Protein AF-A0A2M8IUB8-F1 (afdb_monomer_lite)

InterPro domains:
  IPR002060 Squalene/phytoene synthase [PF00494] (15-92)
  IPR008949 Isoprenoid synthase domain superfamily [G3DSA:1.10.600.10] (1-96)
  IPR008949 Isoprenoid synthase domain superfamily [SSF48576] (6-93)

Radius of gyration: 13.68 Å; chains: 1; bounding box: 33×20×40 Å

Organism: NCBI:txid2029104

Structure (mmCIF, N/CA/C/O backbone):
data_AF-A0A2M8IUB8-F1
#
_entry.id   AF-A0A2M8IUB8-F1
#
loop_
_atom_site.group_PDB
_atom_site.id
_atom_site.type_symbol
_atom_site.label_atom_id
_atom_site.label_alt_id
_atom_site.label_comp_id
_atom_site.label_asym_id
_atom_site.label_entity_id
_atom_site.label_seq_id
_atom_site.pdbx_PDB_ins_code
_atom_site.Cartn_x
_atom_site.Cartn_y
_atom_site.Cartn_z
_atom_site.occupancy
_atom_site.B_iso_or_equiv
_atom_site.auth_seq_id
_atom_site.auth_comp_id
_atom_site.auth_asym_id
_atom_site.auth_atom_id
_atom_site.pdbx_PDB_model_num
ATOM 1 N N . MET A 1 1 ? 8.700 0.889 -22.073 1.00 61.09 1 MET A N 1
ATOM 2 C CA . MET A 1 1 ? 7.651 0.649 -21.059 1.00 61.09 1 MET A CA 1
ATOM 3 C C . MET A 1 1 ? 7.460 1.961 -20.319 1.00 61.09 1 MET A C 1
ATOM 5 O O . MET A 1 1 ? 8.441 2.451 -19.778 1.00 61.09 1 MET A O 1
ATOM 9 N N . THR A 1 2 ? 6.281 2.578 -20.385 1.00 75.81 2 THR A N 1
ATOM 10 C CA . THR A 1 2 ? 6.037 3.898 -19.775 1.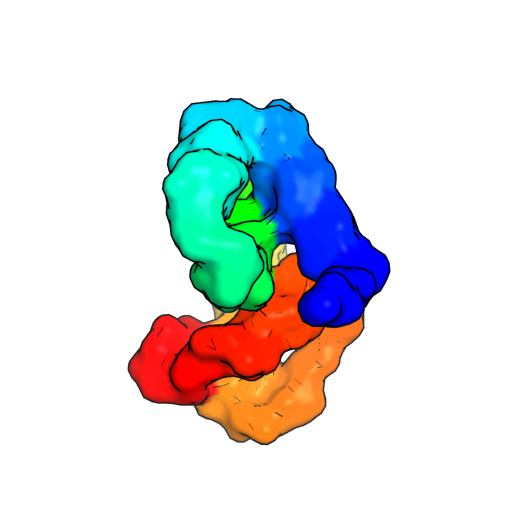00 75.81 2 THR A CA 1
ATOM 11 C C . THR A 1 2 ? 5.323 3.698 -18.445 1.00 75.81 2 THR A C 1
ATOM 13 O O . THR A 1 2 ? 4.297 3.021 -18.403 1.00 75.81 2 THR A O 1
ATOM 16 N N . PHE A 1 3 ? 5.877 4.240 -17.362 1.00 82.81 3 PHE A N 1
ATOM 17 C CA . PHE A 1 3 ? 5.260 4.198 -16.035 1.00 82.81 3 PHE A CA 1
ATOM 18 C C . PHE A 1 3 ? 4.443 5.470 -15.801 1.00 82.81 3 PHE A C 1
ATOM 20 O O . PHE A 1 3 ? 4.868 6.556 -16.195 1.00 82.81 3 PHE A O 1
ATOM 27 N N . SER A 1 4 ? 3.266 5.338 -15.183 1.00 90.88 4 SER A N 1
ATOM 28 C CA . SER A 1 4 ? 2.434 6.490 -14.833 1.00 90.88 4 SER A CA 1
ATOM 29 C C . SER A 1 4 ? 3.005 7.234 -13.614 1.00 90.88 4 SER A C 1
ATOM 31 O O . SER A 1 4 ? 3.713 6.624 -12.805 1.00 90.88 4 SER A O 1
ATOM 33 N N . PRO A 1 5 ? 2.665 8.525 -13.432 1.00 93.38 5 PRO A N 1
ATOM 34 C CA . PRO A 1 5 ? 3.005 9.262 -12.214 1.00 93.38 5 PRO A CA 1
ATOM 35 C C . PRO A 1 5 ? 2.518 8.560 -10.937 1.00 93.38 5 PRO A C 1
ATOM 37 O O . PRO A 1 5 ? 3.251 8.493 -9.958 1.00 93.38 5 PRO A O 1
ATOM 40 N N . ASP A 1 6 ? 1.330 7.952 -10.977 1.00 95.06 6 ASP A N 1
ATOM 41 C CA . ASP A 1 6 ? 0.760 7.209 -9.842 1.00 95.06 6 ASP A CA 1
ATOM 42 C C . ASP A 1 6 ? 1.560 5.957 -9.491 1.00 95.06 6 ASP A C 1
ATOM 44 O O . ASP A 1 6 ? 1.747 5.628 -8.322 1.00 95.06 6 ASP A O 1
ATOM 48 N N . LEU A 1 7 ? 2.081 5.255 -10.500 1.00 95.81 7 LEU A N 1
ATOM 49 C CA . LEU A 1 7 ? 2.925 4.094 -10.254 1.00 95.81 7 LEU A CA 1
ATOM 50 C C . LEU A 1 7 ? 4.271 4.507 -9.645 1.00 95.81 7 LEU A C 1
ATOM 52 O O . LEU A 1 7 ? 4.784 3.814 -8.767 1.00 95.81 7 LEU A O 1
ATOM 56 N N . ALA A 1 8 ? 4.831 5.638 -10.083 1.00 96.19 8 ALA A N 1
ATOM 57 C CA . ALA A 1 8 ? 6.023 6.212 -9.466 1.00 96.19 8 ALA A CA 1
ATOM 58 C C . ALA A 1 8 ? 5.755 6.641 -8.012 1.00 96.19 8 ALA A C 1
ATOM 60 O O . ALA A 1 8 ? 6.597 6.401 -7.148 1.00 96.19 8 ALA A O 1
ATOM 61 N N . ALA A 1 9 ? 4.572 7.192 -7.724 1.00 97.19 9 ALA A N 1
ATOM 62 C CA . ALA A 1 9 ? 4.144 7.522 -6.367 1.00 97.19 9 ALA A CA 1
ATOM 63 C C . ALA A 1 9 ? 4.010 6.269 -5.485 1.00 97.19 9 ALA A C 1
ATOM 65 O O . ALA A 1 9 ? 4.565 6.235 -4.386 1.00 97.19 9 ALA A O 1
ATOM 66 N N . CYS A 1 10 ? 3.397 5.194 -5.999 1.00 97.94 10 CYS A N 1
ATOM 67 C CA . CYS A 1 10 ? 3.351 3.896 -5.318 1.00 97.94 10 CYS A CA 1
ATOM 68 C C . CYS A 1 10 ? 4.762 3.380 -5.005 1.00 97.94 10 CYS A C 1
ATOM 70 O O . CYS A 1 10 ? 5.042 2.971 -3.880 1.00 97.94 10 CYS A O 1
ATOM 72 N N . ALA A 1 11 ? 5.678 3.438 -5.975 1.00 97.88 11 ALA A N 1
ATOM 73 C CA . ALA A 1 11 ? 7.058 3.010 -5.778 1.00 97.88 11 ALA A CA 1
ATOM 74 C C . ALA A 1 11 ? 7.780 3.851 -4.711 1.00 97.88 11 ALA A C 1
ATOM 76 O O . ALA A 1 11 ? 8.440 3.288 -3.841 1.00 97.88 11 ALA A O 1
ATOM 77 N N . ALA A 1 12 ? 7.614 5.177 -4.727 1.00 98.12 12 ALA A N 1
ATOM 78 C CA . ALA A 1 12 ? 8.199 6.083 -3.738 1.00 98.12 12 ALA A CA 1
ATOM 79 C C . ALA A 1 12 ? 7.608 5.892 -2.329 1.00 98.12 12 ALA A C 1
ATOM 81 O O . ALA A 1 12 ? 8.313 6.053 -1.328 1.00 98.12 12 ALA A O 1
ATOM 82 N N . LEU A 1 13 ? 6.321 5.545 -2.227 1.00 98.06 13 LEU A N 1
ATOM 83 C CA . LEU A 1 13 ? 5.689 5.170 -0.964 1.00 98.06 13 LEU A CA 1
ATOM 84 C C . LEU A 1 13 ? 6.305 3.884 -0.410 1.00 98.06 13 LEU A C 1
ATOM 86 O O . LEU A 1 13 ? 6.768 3.882 0.730 1.00 98.06 13 LEU A O 1
ATOM 90 N N . VAL A 1 14 ? 6.366 2.825 -1.222 1.00 98.38 14 VAL A N 1
ATOM 91 C CA . VAL A 1 14 ? 6.934 1.533 -0.810 1.00 98.38 14 VAL A CA 1
ATOM 92 C C . VAL A 1 14 ? 8.412 1.690 -0.456 1.00 98.38 14 VAL A C 1
ATOM 94 O O . VAL A 1 14 ? 8.823 1.230 0.597 1.00 98.38 14 VAL A O 1
ATOM 97 N N . GLN A 1 15 ? 9.199 2.437 -1.235 1.00 98.44 15 GLN A N 1
ATOM 98 C CA . GLN A 1 15 ? 10.613 2.691 -0.932 1.00 98.44 15 GLN A CA 1
ATOM 99 C C . GLN A 1 15 ? 10.830 3.296 0.460 1.00 98.44 15 GLN A C 1
ATOM 101 O O . GLN A 1 15 ? 11.794 2.958 1.141 1.00 98.44 15 GLN A O 1
ATOM 106 N N . ARG A 1 16 ? 9.946 4.208 0.875 1.00 97.94 16 ARG A N 1
ATOM 107 C CA . ARG A 1 16 ? 10.042 4.900 2.164 1.00 97.94 16 ARG A CA 1
ATOM 108 C C . ARG A 1 16 ? 9.520 4.075 3.333 1.00 97.94 16 ARG A C 1
ATOM 110 O O . ARG A 1 16 ? 10.037 4.217 4.435 1.00 97.94 16 ARG A O 1
ATOM 117 N N . ALA A 1 17 ? 8.452 3.310 3.125 1.00 97.38 17 ALA A N 1
ATOM 118 C CA . ALA A 1 17 ? 7.735 2.634 4.206 1.00 97.38 17 ALA A CA 1
ATOM 119 C C . ALA A 1 17 ? 8.053 1.137 4.329 1.00 97.38 17 ALA A C 1
ATOM 121 O O . ALA A 1 17 ? 7.855 0.580 5.403 1.00 97.38 17 ALA A O 1
ATOM 122 N N . ASP A 1 18 ? 8.529 0.505 3.258 1.00 97.69 18 ASP A N 1
ATOM 123 C CA . ASP A 1 18 ? 8.877 -0.915 3.188 1.00 97.69 18 ASP A CA 1
ATOM 124 C C . ASP A 1 18 ? 10.046 -1.137 2.196 1.00 97.69 18 ASP A C 1
ATOM 126 O O . ASP A 1 18 ? 9.846 -1.567 1.049 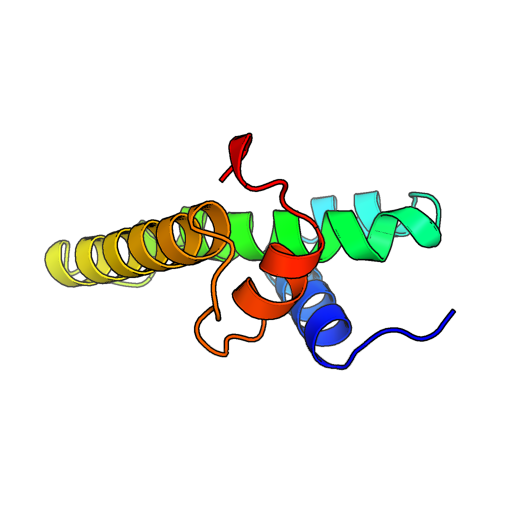1.00 97.69 18 ASP A O 1
ATOM 130 N N . PRO A 1 19 ? 11.287 -0.791 2.601 1.00 97.94 19 PRO A N 1
ATOM 131 C CA . PRO A 1 19 ? 12.463 -0.890 1.735 1.00 97.94 19 PRO A CA 1
ATOM 132 C C . PRO A 1 19 ? 12.732 -2.313 1.233 1.00 97.94 19 PRO A C 1
ATOM 134 O O . PRO A 1 19 ? 13.187 -2.487 0.101 1.00 97.94 19 PRO A O 1
ATOM 137 N N . ASP A 1 20 ? 12.412 -3.328 2.036 1.00 98.19 20 ASP A N 1
ATOM 138 C CA . ASP A 1 20 ? 12.629 -4.731 1.683 1.00 98.19 20 ASP A CA 1
ATOM 139 C C . ASP A 1 20 ? 11.714 -5.146 0.530 1.00 98.19 20 ASP A C 1
ATOM 141 O O . ASP A 1 20 ? 12.182 -5.695 -0.474 1.00 98.19 20 ASP A O 1
ATOM 145 N N . ARG A 1 21 ? 10.416 -4.817 0.604 1.00 97.75 21 ARG A N 1
ATOM 146 C CA . ARG A 1 21 ? 9.504 -5.067 -0.520 1.00 97.75 21 ARG A CA 1
ATOM 147 C C . ARG A 1 21 ? 9.836 -4.210 -1.729 1.00 97.75 21 ARG A C 1
ATOM 149 O O . ARG A 1 21 ? 9.701 -4.694 -2.852 1.00 97.75 21 ARG A O 1
ATOM 156 N N . PHE A 1 22 ? 10.316 -2.982 -1.543 1.00 98.44 22 PHE A N 1
ATOM 157 C CA . PHE A 1 22 ? 10.808 -2.181 -2.663 1.00 98.44 22 PHE A CA 1
ATOM 158 C C . PHE A 1 22 ? 11.940 -2.905 -3.405 1.00 98.44 22 PHE A C 1
ATOM 160 O O . PHE A 1 22 ? 11.863 -3.084 -4.621 1.00 98.44 22 PHE A O 1
ATOM 167 N N . LEU A 1 23 ? 12.962 -3.375 -2.683 1.00 98.31 23 LEU A N 1
ATOM 168 C CA . LEU A 1 23 ? 14.085 -4.112 -3.265 1.00 98.31 23 LEU A CA 1
ATOM 169 C C . LEU A 1 23 ? 13.630 -5.414 -3.935 1.00 98.31 23 LEU A C 1
ATOM 171 O O . LEU A 1 23 ? 14.067 -5.705 -5.050 1.00 98.31 23 LEU A O 1
ATOM 175 N N . ALA A 1 24 ? 12.698 -6.146 -3.320 1.00 98.25 24 ALA A N 1
ATOM 176 C CA . ALA A 1 24 ? 12.110 -7.345 -3.913 1.00 98.25 24 ALA A CA 1
ATOM 177 C C . ALA A 1 24 ? 11.421 -7.052 -5.260 1.00 98.25 24 ALA A C 1
ATOM 179 O O . ALA A 1 24 ? 11.642 -7.765 -6.239 1.00 98.25 24 ALA A O 1
ATOM 180 N N . VAL A 1 25 ? 10.644 -5.966 -5.358 1.00 97.88 25 VAL A N 1
ATOM 181 C CA . VAL A 1 25 ? 10.021 -5.543 -6.627 1.00 97.88 25 VAL A CA 1
ATOM 182 C C . VAL A 1 25 ? 11.063 -5.108 -7.654 1.00 97.88 25 VAL A C 1
ATOM 184 O O . VAL A 1 25 ? 10.909 -5.366 -8.851 1.00 97.88 25 VAL A O 1
ATOM 187 N N . MET A 1 26 ? 12.138 -4.457 -7.214 1.00 97.56 26 MET A N 1
ATOM 188 C CA . MET A 1 26 ? 13.217 -4.031 -8.104 1.00 97.56 26 MET A CA 1
ATOM 189 C C . MET A 1 26 ? 14.006 -5.213 -8.678 1.00 97.56 26 MET A C 1
ATOM 191 O O . MET A 1 26 ? 14.435 -5.121 -9.831 1.00 97.56 26 MET A O 1
ATOM 195 N N . ALA A 1 27 ? 14.125 -6.310 -7.925 1.00 97.81 27 ALA A N 1
ATOM 196 C CA . ALA A 1 27 ? 14.721 -7.573 -8.360 1.00 97.81 27 ALA A CA 1
ATOM 197 C C . ALA A 1 27 ? 13.797 -8.420 -9.261 1.00 97.81 27 ALA A C 1
ATOM 199 O O . ALA A 1 27 ? 14.269 -9.307 -9.971 1.00 97.81 27 ALA A O 1
ATOM 200 N N . ALA A 1 28 ? 12.489 -8.150 -9.261 1.00 96.50 28 ALA A N 1
ATOM 201 C CA . ALA A 1 28 ? 11.522 -8.825 -10.121 1.00 96.50 28 ALA A CA 1
ATOM 202 C C . ALA A 1 28 ? 11.580 -8.314 -11.582 1.00 96.50 28 ALA A C 1
ATOM 204 O O . ALA A 1 28 ? 12.076 -7.210 -11.845 1.00 96.50 28 ALA A O 1
ATOM 205 N N . PRO A 1 29 ? 11.021 -9.065 -12.559 1.00 97.50 29 PRO A N 1
ATOM 206 C CA . PRO A 1 29 ? 10.897 -8.594 -13.935 1.00 97.50 29 PRO A CA 1
ATOM 207 C C . PRO A 1 29 ? 10.229 -7.219 -14.010 1.00 97.50 29 PRO A C 1
ATOM 209 O O . PRO A 1 29 ? 9.221 -6.967 -13.350 1.00 97.50 29 PRO A O 1
ATOM 212 N N . VAL A 1 30 ? 10.737 -6.338 -14.877 1.00 95.50 30 VAL A N 1
ATOM 213 C CA . VAL A 1 30 ? 10.246 -4.950 -15.012 1.00 95.50 30 VAL A CA 1
ATOM 214 C C . VAL A 1 30 ? 8.732 -4.896 -15.247 1.00 95.50 30 VAL A C 1
ATOM 216 O O . VAL A 1 30 ? 8.052 -4.014 -14.724 1.00 95.50 30 VAL A O 1
ATOM 219 N N . ALA A 1 31 ? 8.186 -5.876 -15.970 1.00 93.88 31 ALA A N 1
ATOM 220 C CA . ALA A 1 31 ? 6.758 -5.970 -16.237 1.00 93.88 31 ALA A CA 1
ATOM 221 C C . ALA A 1 31 ? 5.896 -6.241 -14.993 1.00 93.88 31 ALA A C 1
ATOM 223 O O . ALA A 1 31 ? 4.747 -5.805 -14.957 1.00 93.88 31 ALA A O 1
ATOM 224 N N . ALA A 1 32 ? 6.438 -6.900 -13.966 1.00 95.69 32 ALA A N 1
ATOM 225 C CA . ALA A 1 32 ? 5.722 -7.186 -12.724 1.00 95.69 32 ALA A CA 1
ATOM 226 C C . ALA A 1 32 ? 5.527 -5.929 -11.862 1.00 95.69 32 ALA A C 1
ATOM 228 O O . ALA A 1 32 ? 4.571 -5.843 -11.094 1.00 95.69 32 ALA A O 1
ATOM 229 N N . ARG A 1 33 ? 6.385 -4.913 -12.025 1.00 96.06 33 ARG A N 1
ATOM 230 C CA . ARG A 1 33 ? 6.366 -3.679 -11.221 1.00 96.06 33 ARG A CA 1
ATOM 231 C C . ARG A 1 33 ? 5.026 -2.947 -11.281 1.00 96.06 33 ARG A C 1
ATOM 233 O O . ARG A 1 33 ? 4.594 -2.403 -10.271 1.00 96.06 33 ARG A O 1
ATOM 240 N N . ARG A 1 34 ? 4.344 -2.990 -12.435 1.00 95.00 34 ARG A N 1
ATOM 241 C CA . ARG A 1 34 ? 3.017 -2.373 -12.620 1.00 95.00 34 ARG A CA 1
ATOM 242 C C . ARG A 1 34 ? 1.937 -2.979 -11.716 1.00 95.00 34 ARG A C 1
ATOM 244 O O . ARG A 1 34 ? 0.961 -2.305 -11.440 1.00 95.00 34 ARG A O 1
ATOM 251 N N . VAL A 1 35 ? 2.119 -4.231 -11.288 1.00 95.50 35 VAL A N 1
ATOM 252 C CA . VAL A 1 35 ? 1.194 -4.970 -10.416 1.00 95.50 35 VAL A CA 1
ATOM 253 C C . VAL A 1 35 ? 1.666 -4.917 -8.966 1.00 95.50 35 VAL A C 1
ATOM 255 O O . VAL A 1 35 ? 0.881 -4.635 -8.067 1.00 95.50 35 VAL A O 1
ATOM 258 N N . LEU A 1 36 ? 2.959 -5.149 -8.732 1.00 97.06 36 LEU A N 1
ATOM 259 C CA . LEU A 1 36 ? 3.489 -5.283 -7.378 1.00 97.06 36 LEU A CA 1
ATOM 260 C C . LEU A 1 36 ? 3.528 -3.954 -6.612 1.00 97.06 36 LEU A C 1
ATOM 262 O O . LEU A 1 36 ? 3.225 -3.943 -5.422 1.00 97.06 36 LEU A O 1
ATOM 266 N N . PHE A 1 37 ? 3.863 -2.831 -7.261 1.00 97.81 37 PHE A N 1
ATOM 267 C CA . PHE A 1 37 ? 3.930 -1.549 -6.549 1.00 97.81 37 PHE A CA 1
ATOM 268 C C . PHE A 1 37 ? 2.570 -1.078 -6.016 1.00 97.81 37 PHE A C 1
ATOM 270 O O . PHE A 1 37 ? 2.529 -0.725 -4.841 1.00 97.81 37 PHE A O 1
ATOM 277 N N . PRO A 1 38 ? 1.462 -1.097 -6.785 1.00 97.06 38 PRO A N 1
ATOM 278 C CA . PRO A 1 38 ? 0.151 -0.723 -6.249 1.00 97.06 38 PRO A CA 1
ATOM 279 C C . PRO A 1 38 ? -0.314 -1.642 -5.114 1.00 97.06 38 PRO A C 1
ATOM 281 O O . PRO A 1 38 ? -0.831 -1.158 -4.109 1.00 97.06 38 PRO A O 1
ATOM 284 N N . LEU A 1 39 ? -0.069 -2.955 -5.229 1.00 96.50 39 LEU A N 1
ATOM 285 C CA . LEU A 1 39 ? -0.410 -3.928 -4.186 1.00 96.50 39 LEU A CA 1
ATOM 286 C C . LEU A 1 39 ? 0.334 -3.652 -2.874 1.00 96.50 39 LEU A C 1
ATOM 288 O O . LEU A 1 39 ? -0.278 -3.603 -1.806 1.00 96.50 39 LEU A O 1
ATOM 292 N N . TYR A 1 40 ? 1.650 -3.445 -2.935 1.00 97.94 40 TYR A N 1
ATOM 293 C CA . TYR A 1 40 ? 2.434 -3.167 -1.732 1.00 97.94 40 TYR A CA 1
ATOM 294 C C . TYR A 1 40 ? 2.205 -1.757 -1.186 1.00 97.94 40 TYR A C 1
ATOM 296 O O . TYR A 1 40 ? 2.203 -1.582 0.029 1.00 97.94 40 TYR A O 1
ATOM 304 N N . ALA A 1 41 ? 1.939 -0.770 -2.043 1.00 98.00 41 ALA A N 1
ATOM 305 C CA . ALA A 1 41 ? 1.534 0.565 -1.615 1.00 98.00 41 ALA A CA 1
ATOM 306 C C . ALA A 1 41 ? 0.217 0.523 -0.822 1.00 98.00 41 ALA A C 1
ATOM 308 O O . ALA A 1 41 ? 0.139 1.102 0.260 1.00 98.00 41 ALA A O 1
ATOM 309 N N . MET A 1 42 ? -0.780 -0.236 -1.292 1.00 97.00 42 MET A N 1
ATOM 310 C CA . MET A 1 42 ? -2.020 -0.460 -0.542 1.00 97.00 42 MET A CA 1
ATOM 311 C C . MET A 1 42 ? -1.743 -1.143 0.800 1.00 97.00 42 MET A C 1
ATOM 313 O O . MET A 1 42 ? -2.222 -0.679 1.833 1.00 97.00 42 MET A O 1
ATOM 317 N N . ASN A 1 43 ? -0.911 -2.192 0.814 1.00 97.12 43 ASN A N 1
ATOM 318 C CA . ASN A 1 43 ? -0.556 -2.873 2.058 1.00 97.12 43 ASN A CA 1
ATOM 319 C C . ASN A 1 43 ? 0.087 -1.920 3.075 1.00 97.12 43 ASN A C 1
ATOM 321 O O . ASN A 1 43 ? -0.251 -1.977 4.257 1.00 97.12 43 ASN A O 1
ATOM 325 N N . VAL A 1 44 ? 0.973 -1.028 2.627 1.00 97.62 44 VAL A N 1
ATOM 326 C CA . VAL A 1 44 ? 1.585 0.003 3.472 1.00 97.62 44 VAL A CA 1
ATOM 327 C C . VAL A 1 44 ? 0.524 0.914 4.088 1.00 97.62 44 VAL A C 1
ATOM 329 O O . VAL A 1 44 ? 0.561 1.150 5.292 1.00 97.62 44 VAL A O 1
ATOM 332 N N . GLU A 1 45 ? -0.430 1.424 3.311 1.00 96.50 45 GLU A N 1
ATOM 333 C CA . GLU A 1 45 ? -1.440 2.341 3.851 1.00 96.50 45 GLU A CA 1
ATOM 334 C C . GLU A 1 45 ? -2.411 1.651 4.811 1.00 96.50 45 GLU A C 1
ATOM 336 O O . GLU A 1 45 ? -2.680 2.178 5.894 1.00 96.50 45 GLU A O 1
ATOM 341 N N . VAL A 1 46 ? -2.888 0.455 4.455 1.00 96.38 46 VAL A N 1
ATOM 342 C CA . VAL A 1 46 ? -3.828 -0.319 5.277 1.00 96.38 46 VAL A CA 1
ATOM 343 C C . VAL A 1 46 ? -3.171 -0.776 6.578 1.00 96.38 46 VAL A C 1
ATOM 345 O O . VAL A 1 46 ? -3.735 -0.581 7.653 1.00 96.38 46 VAL A O 1
ATOM 348 N N . SER A 1 47 ? -1.960 -1.339 6.514 1.00 95.81 47 SER A N 1
ATOM 349 C CA . SER A 1 47 ? -1.258 -1.835 7.710 1.00 95.81 47 SER A CA 1
ATOM 350 C C . SER A 1 47 ? -0.861 -0.717 8.671 1.00 95.81 47 SER A C 1
ATOM 352 O O . SER A 1 47 ? -0.787 -0.943 9.880 1.00 95.81 47 SER A O 1
ATOM 354 N N . ARG A 1 48 ? -0.627 0.498 8.155 1.00 93.88 48 ARG A N 1
ATOM 355 C CA . ARG A 1 48 ? -0.276 1.661 8.974 1.00 93.88 48 ARG A CA 1
ATOM 356 C C . ARG A 1 48 ? -1.483 2.386 9.546 1.00 93.88 48 ARG A C 1
ATOM 358 O O . ARG A 1 48 ? -1.310 3.039 10.568 1.00 93.88 48 ARG A O 1
ATOM 365 N N . ALA A 1 49 ? -2.670 2.275 8.948 1.00 93.06 49 ALA A N 1
ATOM 366 C CA . ALA A 1 49 ? -3.860 3.020 9.366 1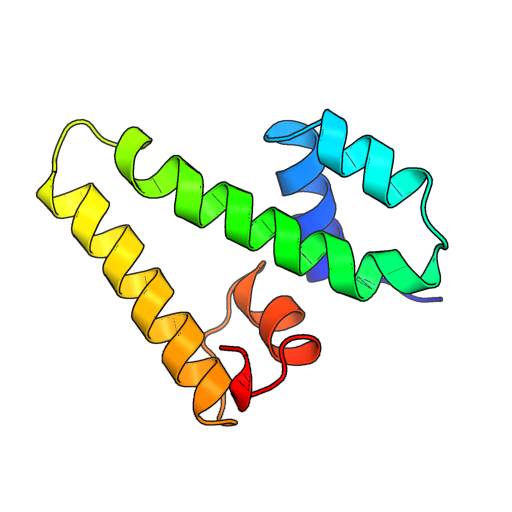.00 93.06 49 ALA A CA 1
ATOM 367 C C . ALA A 1 49 ? -4.140 2.995 10.890 1.00 93.06 49 ALA A C 1
ATOM 369 O O . ALA A 1 49 ? -4.403 4.074 11.427 1.00 93.06 49 ALA A O 1
ATOM 370 N N . PRO A 1 50 ? -3.991 1.861 11.613 1.00 90.56 50 PRO A N 1
ATOM 371 C CA . PRO A 1 50 ? -4.172 1.814 13.070 1.00 90.56 50 PRO A CA 1
ATOM 372 C C . PRO A 1 50 ? -3.159 2.631 13.881 1.00 90.56 50 PRO A C 1
ATOM 374 O O . PRO A 1 50 ? -3.430 2.988 15.019 1.00 90.56 50 PRO A O 1
ATOM 377 N N . TRP A 1 51 ? -1.988 2.914 13.310 1.00 91.06 51 TRP A N 1
ATOM 378 C CA . TRP A 1 51 ? -0.831 3.471 14.019 1.00 91.06 51 TRP A CA 1
ATOM 379 C C . TRP A 1 51 ? -0.564 4.944 13.691 1.00 91.06 51 TRP A C 1
ATOM 381 O O . TRP A 1 51 ? 0.342 5.548 14.257 1.00 91.06 51 TRP A O 1
ATOM 391 N N . VAL A 1 52 ? -1.310 5.529 12.748 1.00 90.38 52 VAL A N 1
ATOM 392 C CA . VAL A 1 52 ? -1.125 6.932 12.319 1.00 90.38 52 VAL A CA 1
ATOM 393 C C . VAL A 1 52 ? -1.717 7.924 13.326 1.00 90.38 52 VAL A C 1
ATOM 395 O O . VAL A 1 52 ? -1.392 9.108 13.298 1.00 90.38 52 VAL A O 1
ATOM 398 N N . THR A 1 53 ? -2.579 7.459 14.225 1.00 93.38 53 THR A N 1
ATOM 399 C CA . THR A 1 53 ? -3.273 8.280 15.218 1.00 93.38 53 THR A CA 1
ATOM 400 C C . THR A 1 53 ? -3.447 7.508 16.522 1.00 93.38 53 THR A C 1
ATOM 402 O O . THR A 1 53 ? -3.566 6.286 16.508 1.00 93.38 53 THR A O 1
ATOM 405 N N . ALA A 1 54 ? -3.466 8.224 17.648 1.00 93.12 54 ALA A N 1
ATOM 406 C CA . ALA A 1 54 ? -3.789 7.654 18.955 1.00 93.12 54 ALA A CA 1
ATOM 407 C C . ALA A 1 54 ? -5.307 7.546 19.195 1.00 93.12 54 ALA A C 1
ATOM 409 O O . ALA A 1 54 ? -5.727 6.902 20.151 1.00 93.12 54 ALA A O 1
ATOM 410 N N . GLU A 1 55 ? -6.127 8.178 18.349 1.00 96.75 55 GLU A N 1
ATOM 411 C CA . GLU A 1 55 ? -7.586 8.167 18.455 1.00 96.75 55 GLU A CA 1
ATOM 412 C C . GLU A 1 55 ? -8.181 6.979 17.676 1.00 96.75 55 GLU A C 1
ATOM 414 O O . GLU A 1 55 ? -8.170 7.007 16.440 1.00 96.75 55 GLU A O 1
ATOM 419 N N . PRO A 1 56 ? -8.756 5.956 18.343 1.00 94.00 56 PRO A N 1
ATOM 420 C CA . PRO A 1 56 ? -9.223 4.739 17.668 1.00 94.00 56 PRO A CA 1
ATOM 421 C C . PRO A 1 56 ? -10.254 5.006 16.565 1.00 94.00 56 PRO A C 1
ATOM 423 O O . PRO A 1 56 ? -10.174 4.430 15.485 1.00 94.00 56 PRO A O 1
ATOM 426 N N . MET A 1 57 ? -11.161 5.958 16.796 1.00 95.56 57 MET A N 1
ATOM 427 C CA . MET A 1 57 ? -12.192 6.337 15.827 1.00 95.56 57 MET A CA 1
ATOM 428 C C . MET A 1 57 ? -11.590 6.831 14.502 1.00 95.56 57 MET A C 1
ATOM 430 O O . MET A 1 57 ? -12.053 6.465 13.425 1.00 95.56 57 MET A O 1
ATOM 434 N N . ILE A 1 58 ? -10.513 7.621 14.553 1.00 95.06 58 ILE A N 1
ATOM 435 C CA . ILE A 1 58 ? -9.857 8.141 13.345 1.00 95.06 58 ILE A CA 1
ATOM 436 C C . ILE A 1 58 ? -9.147 7.017 12.575 1.00 95.06 58 ILE A C 1
ATOM 438 O O . ILE A 1 58 ? -9.153 7.011 11.341 1.00 95.06 58 ILE A O 1
ATOM 442 N N . ALA A 1 59 ? -8.563 6.044 13.280 1.00 95.06 59 ALA A N 1
ATOM 443 C CA . ALA A 1 59 ? -7.987 4.854 12.658 1.00 95.06 59 ALA A CA 1
ATOM 444 C C . ALA A 1 59 ? -9.058 4.002 11.954 1.00 95.06 59 ALA A C 1
ATOM 446 O O . ALA A 1 59 ? -8.875 3.606 10.800 1.00 95.06 59 ALA A O 1
ATOM 447 N N . GLU A 1 60 ? -10.196 3.776 12.613 1.00 95.69 60 GLU A N 1
ATOM 448 C CA . GLU A 1 60 ? -11.332 3.049 12.043 1.00 95.69 60 GLU A CA 1
ATOM 449 C C . GLU A 1 60 ? -11.888 3.742 10.797 1.00 95.69 60 GLU A C 1
ATOM 451 O O . GLU A 1 60 ? -12.108 3.080 9.785 1.00 95.69 60 GLU A O 1
ATOM 456 N N . MET A 1 61 ? -12.026 5.072 10.806 1.00 96.06 61 MET A N 1
ATOM 457 C CA . MET A 1 61 ? -12.463 5.833 9.628 1.00 96.06 61 MET A CA 1
ATOM 458 C C . MET A 1 61 ? -11.535 5.634 8.422 1.00 96.06 61 MET A C 1
ATOM 460 O O . MET A 1 61 ? -12.009 5.497 7.294 1.00 96.06 61 MET A O 1
ATOM 464 N N . ARG A 1 62 ? -10.213 5.578 8.638 1.00 95.38 62 ARG A N 1
ATOM 465 C CA . ARG A 1 62 ? -9.240 5.302 7.565 1.00 95.38 62 ARG A CA 1
ATOM 466 C C . ARG A 1 62 ? -9.378 3.887 7.012 1.00 95.38 62 ARG A C 1
ATOM 468 O O . ARG A 1 62 ? -9.307 3.702 5.798 1.00 95.38 62 ARG A O 1
ATOM 475 N N . LEU A 1 63 ? -9.577 2.899 7.883 1.00 95.31 63 LEU A N 1
ATOM 476 C CA . LEU A 1 63 ? -9.811 1.517 7.464 1.00 95.31 63 LEU A CA 1
ATOM 477 C C . LEU A 1 63 ? -11.140 1.375 6.719 1.00 95.31 63 LEU A C 1
ATOM 479 O O . LEU A 1 63 ? -11.189 0.707 5.688 1.00 95.31 63 LEU A O 1
ATOM 483 N N . GLN A 1 64 ? -12.198 2.035 7.191 1.00 95.88 64 GLN A N 1
ATOM 484 C CA . GLN A 1 64 ? -13.492 2.033 6.518 1.00 95.88 64 GLN A CA 1
ATOM 485 C C . GLN A 1 64 ? -13.397 2.681 5.136 1.00 95.88 64 GLN A C 1
ATOM 487 O O . GLN A 1 64 ? -13.874 2.105 4.165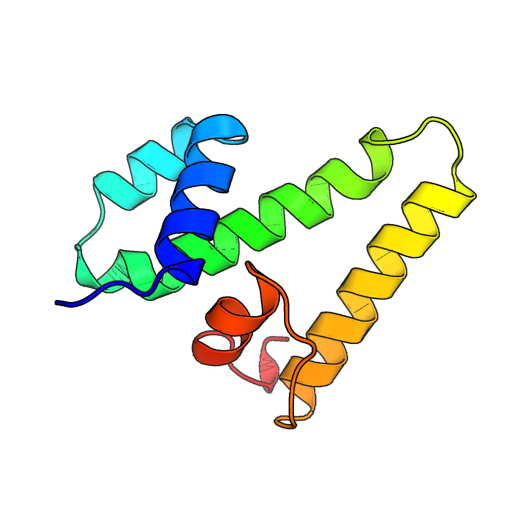 1.00 95.88 64 GLN A O 1
ATOM 492 N N . TRP A 1 65 ? -12.683 3.803 5.012 1.00 95.81 65 TRP A N 1
ATOM 493 C CA . TRP A 1 65 ? -12.419 4.409 3.710 1.00 95.81 65 TRP A CA 1
ATOM 494 C C . TRP A 1 65 ? -11.740 3.422 2.748 1.00 95.81 65 TRP A C 1
ATOM 496 O O . TRP A 1 65 ? -12.147 3.327 1.591 1.00 95.81 65 TRP A O 1
ATOM 506 N N . TRP A 1 6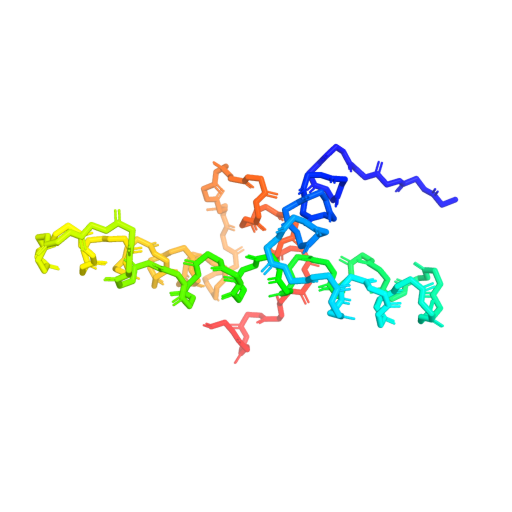6 ? -10.750 2.656 3.218 1.00 95.88 66 TRP A N 1
ATOM 507 C CA . TRP A 1 66 ? -10.079 1.634 2.406 1.00 95.88 66 TRP A CA 1
ATOM 508 C C . TRP A 1 66 ? -11.013 0.492 1.999 1.00 95.88 66 TRP A C 1
ATOM 510 O O . TRP A 1 66 ? -10.969 0.058 0.849 1.00 95.88 66 TRP A O 1
ATOM 520 N N . ARG A 1 67 ? -11.896 0.045 2.900 1.00 94.94 67 ARG A N 1
ATOM 521 C CA . ARG A 1 67 ? -12.940 -0.939 2.573 1.00 94.94 67 ARG A CA 1
ATOM 522 C C . ARG A 1 67 ? -13.861 -0.432 1.469 1.00 94.94 67 ARG A C 1
ATOM 524 O O . ARG A 1 67 ? -14.121 -1.160 0.520 1.00 94.94 67 ARG A O 1
ATOM 531 N N . ASP A 1 68 ? -14.306 0.816 1.565 1.00 95.19 68 ASP A N 1
ATOM 532 C CA . ASP A 1 68 ? -15.189 1.406 0.560 1.00 95.19 68 ASP A CA 1
ATOM 533 C C . ASP A 1 68 ? -14.471 1.547 -0.796 1.00 95.19 68 ASP A C 1
ATOM 535 O O . ASP A 1 68 ? -15.071 1.319 -1.842 1.00 95.19 68 ASP A O 1
ATOM 539 N N . ALA A 1 69 ? -13.172 1.876 -0.795 1.00 94.62 69 ALA A N 1
ATOM 540 C CA . ALA A 1 69 ? -12.370 1.967 -2.018 1.00 94.62 69 ALA A CA 1
ATOM 541 C C . ALA A 1 69 ? -12.210 0.604 -2.716 1.00 94.62 69 ALA A C 1
ATOM 543 O O . ALA A 1 69 ? -12.283 0.525 -3.940 1.00 94.62 69 ALA A O 1
ATOM 544 N N . LEU A 1 70 ? -12.003 -0.470 -1.948 1.00 93.81 70 LEU A N 1
ATOM 545 C CA . LEU A 1 70 ? -11.947 -1.833 -2.485 1.00 93.81 70 LEU A CA 1
ATOM 546 C C . LEU A 1 70 ? -13.316 -2.286 -3.002 1.00 93.81 70 LEU A C 1
ATOM 548 O O . LEU A 1 70 ? -13.392 -2.863 -4.081 1.00 93.81 70 LEU A O 1
ATOM 552 N N . ALA A 1 71 ? -14.403 -1.934 -2.310 1.00 93.44 71 ALA A N 1
ATOM 553 C CA . ALA A 1 71 ? -15.758 -2.208 -2.784 1.00 93.44 71 ALA A CA 1
ATOM 554 C C . ALA A 1 71 ? -16.075 -1.498 -4.117 1.00 93.44 71 ALA A C 1
ATOM 556 O O . ALA A 1 71 ? -16.727 -2.081 -4.982 1.00 93.44 71 ALA A O 1
ATOM 557 N N . GLU A 1 72 ? -15.585 -0.269 -4.325 1.00 93.31 72 GLU A N 1
ATOM 558 C CA . GLU A 1 72 ? -15.680 0.420 -5.624 1.00 93.31 72 GLU A CA 1
ATOM 559 C C . GLU A 1 72 ? -14.938 -0.340 -6.734 1.00 93.31 72 GLU A C 1
ATOM 561 O O . GLU A 1 72 ? -15.468 -0.478 -7.838 1.00 93.31 72 GLU A O 1
ATOM 566 N N . ILE A 1 73 ? -13.739 -0.863 -6.438 1.00 92.62 73 ILE A N 1
ATOM 567 C CA . ILE A 1 73 ? -12.964 -1.696 -7.374 1.00 92.62 73 ILE A CA 1
ATOM 568 C C . ILE A 1 73 ? -13.734 -2.983 -7.702 1.00 92.62 73 ILE A C 1
ATOM 570 O O . ILE A 1 73 ? -13.899 -3.311 -8.878 1.00 92.62 73 ILE A O 1
ATOM 574 N N . ALA A 1 74 ? -14.255 -3.675 -6.685 1.00 90.62 74 ALA A N 1
ATOM 575 C CA . ALA A 1 74 ? -15.053 -4.894 -6.836 1.00 90.62 74 ALA A CA 1
ATOM 576 C C . ALA A 1 74 ? -16.320 -4.663 -7.677 1.00 90.62 74 ALA A C 1
ATOM 578 O O . ALA A 1 74 ? -16.749 -5.528 -8.438 1.00 90.62 74 ALA A O 1
ATOM 579 N N . GLY A 1 75 ? -16.911 -3.469 -7.580 1.00 89.00 75 GLY A N 1
ATOM 580 C CA . GLY A 1 75 ? -18.074 -3.073 -8.371 1.00 89.00 75 GLY A CA 1
ATOM 581 C C . GLY A 1 75 ? -17.787 -2.828 -9.858 1.00 89.00 75 GLY A C 1
ATOM 582 O O . GLY A 1 75 ? -18.731 -2.636 -10.622 1.00 89.00 75 GLY A O 1
ATOM 583 N N . GLY A 1 76 ? -16.517 -2.802 -10.287 1.00 82.62 76 GLY A N 1
ATOM 584 C CA . GLY A 1 76 ? -16.119 -2.565 -11.682 1.00 82.62 76 GLY A CA 1
ATOM 585 C C . GLY A 1 76 ? -16.454 -1.162 -12.212 1.00 82.62 76 GLY A C 1
ATOM 586 O O . GLY A 1 76 ? -16.424 -0.932 -13.422 1.00 82.62 76 GLY A O 1
ATOM 587 N N . GLY A 1 77 ? -16.815 -0.239 -11.317 1.00 76.81 77 GLY A N 1
ATOM 588 C CA . GLY A 1 77 ? -17.227 1.123 -11.638 1.00 76.81 77 GLY A CA 1
ATOM 589 C C . GLY A 1 77 ? -16.074 2.127 -11.634 1.00 76.81 77 GLY A C 1
ATOM 590 O O . GLY A 1 77 ? -14.896 1.780 -11.561 1.00 76.81 77 GLY A O 1
ATOM 591 N N . ALA A 1 78 ? -16.423 3.413 -11.702 1.00 82.94 78 ALA A N 1
ATOM 592 C CA . ALA A 1 78 ? -15.451 4.482 -11.509 1.00 82.94 78 ALA A CA 1
ATOM 593 C C . ALA A 1 78 ? -14.967 4.485 -10.052 1.00 82.94 78 ALA A C 1
ATOM 595 O O . ALA A 1 78 ? -15.768 4.638 -9.132 1.00 82.94 78 ALA A O 1
ATOM 596 N N . VAL A 1 79 ? -13.658 4.344 -9.856 1.00 89.75 79 VAL A N 1
ATOM 597 C CA . VAL A 1 79 ? -13.032 4.407 -8.531 1.00 89.75 79 VAL A CA 1
ATOM 598 C C . VAL A 1 79 ? -12.668 5.840 -8.166 1.00 89.75 79 VAL A C 1
ATOM 600 O O . VAL A 1 79 ? -12.319 6.656 -9.027 1.00 89.75 79 VAL A O 1
ATOM 603 N N . ARG A 1 80 ? -12.694 6.149 -6.870 1.00 91.00 80 ARG A N 1
ATOM 604 C CA . ARG A 1 80 ? -12.183 7.420 -6.344 1.00 91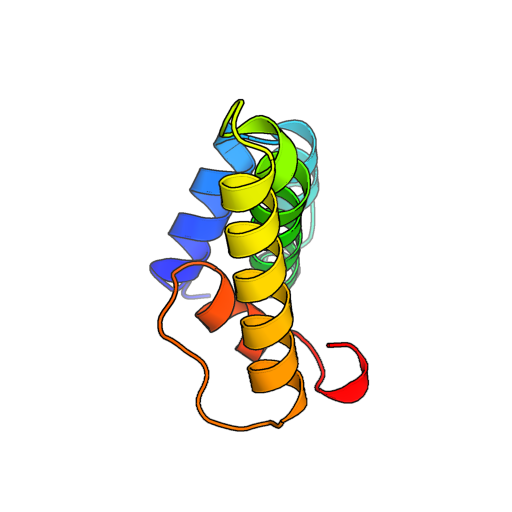.00 80 ARG A CA 1
ATOM 605 C C . ARG A 1 80 ? -10.739 7.692 -6.784 1.00 91.00 80 ARG A C 1
ATOM 607 O O . ARG A 1 80 ? -9.880 6.806 -6.777 1.00 91.00 80 ARG A O 1
ATOM 614 N N . ARG A 1 81 ? -10.434 8.954 -7.112 1.00 92.69 81 ARG A N 1
ATOM 615 C CA . ARG A 1 81 ? -9.070 9.363 -7.467 1.00 92.69 81 ARG A CA 1
ATOM 616 C C . ARG A 1 81 ? -8.174 9.313 -6.231 1.00 92.69 81 ARG A C 1
ATOM 618 O O . ARG A 1 81 ? -8.299 10.128 -5.326 1.00 92.69 81 ARG A O 1
ATOM 625 N N . HIS A 1 82 ? -7.235 8.380 -6.244 1.00 94.56 82 HIS A N 1
ATOM 626 C CA . HIS A 1 82 ? -6.169 8.273 -5.255 1.00 94.56 82 HIS A CA 1
ATOM 627 C C . HIS A 1 82 ? -4.908 7.732 -5.925 1.00 94.56 82 HIS A C 1
ATOM 629 O O . HIS A 1 82 ? -5.009 6.898 -6.831 1.00 94.56 82 HIS A O 1
ATOM 635 N N . GLU A 1 83 ? -3.736 8.175 -5.477 1.00 93.56 83 GLU A N 1
ATOM 636 C CA . GLU A 1 83 ? -2.447 7.776 -6.059 1.00 93.56 83 GLU A CA 1
ATOM 637 C C . GLU A 1 83 ? -2.199 6.262 -5.979 1.00 93.56 83 GLU A C 1
ATOM 639 O O . GLU A 1 83 ? -1.575 5.703 -6.875 1.00 93.56 83 GLU A O 1
ATOM 644 N N . VAL A 1 84 ? -2.768 5.586 -4.972 1.00 96.56 84 VAL A N 1
ATOM 645 C CA . VAL A 1 84 ? -2.706 4.120 -4.829 1.00 96.56 84 VAL A CA 1
ATOM 646 C C . VAL A 1 84 ? -3.936 3.405 -5.398 1.00 96.56 84 VAL A C 1
ATOM 648 O O . VAL A 1 84 ? -3.783 2.422 -6.117 1.00 96.56 84 VAL A O 1
ATOM 651 N N . VAL A 1 85 ? -5.160 3.886 -5.136 1.00 95.94 85 VAL A N 1
ATOM 652 C CA . VAL A 1 85 ? -6.396 3.180 -5.551 1.00 95.94 85 VAL A CA 1
ATOM 653 C C . VAL A 1 85 ? -6.520 3.144 -7.072 1.00 95.94 85 VAL A C 1
ATOM 655 O O . VAL A 1 85 ? -6.903 2.125 -7.633 1.00 95.94 85 VAL A O 1
ATOM 658 N N . THR A 1 86 ? -6.137 4.223 -7.760 1.00 94.69 86 THR A N 1
ATOM 659 C CA . THR A 1 86 ? -6.251 4.299 -9.225 1.00 94.69 86 THR A CA 1
ATOM 660 C C . THR A 1 86 ? -5.408 3.231 -9.935 1.00 94.69 86 THR A C 1
ATOM 662 O O . THR A 1 86 ? -5.962 2.488 -10.745 1.00 94.69 86 THR A O 1
ATOM 665 N N . PRO A 1 87 ? -4.091 3.093 -9.667 1.00 94.38 87 PRO A N 1
ATOM 666 C CA . PRO A 1 87 ? -3.314 2.017 -10.273 1.00 94.38 87 PRO A CA 1
ATOM 667 C C . PRO A 1 87 ? -3.665 0.635 -9.705 1.00 94.38 87 PRO A C 1
ATOM 669 O O . PRO A 1 87 ? -3.500 -0.349 -10.420 1.00 94.38 87 PRO A O 1
ATOM 672 N N . LEU A 1 88 ? -4.176 0.541 -8.469 1.00 94.62 88 LEU A N 1
ATOM 673 C CA . LEU A 1 88 ? -4.657 -0.718 -7.892 1.00 94.62 88 LEU A CA 1
ATOM 674 C C . LEU A 1 88 ? -5.879 -1.260 -8.648 1.00 94.62 88 LEU A C 1
ATOM 676 O O . LEU A 1 88 ? -5.905 -2.433 -9.006 1.00 94.62 88 LEU A O 1
ATOM 680 N N . ALA A 1 89 ? -6.847 -0.399 -8.967 1.00 93.50 89 ALA A N 1
ATOM 681 C CA . ALA A 1 89 ? -8.048 -0.754 -9.722 1.00 93.50 89 ALA A CA 1
ATOM 682 C C . ALA A 1 89 ? -7.738 -1.316 -11.119 1.00 93.50 89 ALA A C 1
ATOM 684 O O . ALA A 1 89 ? -8.496 -2.111 -11.659 1.00 93.50 89 ALA A O 1
ATOM 685 N N . ALA A 1 90 ? -6.605 -0.922 -11.709 1.00 91.00 90 ALA A N 1
ATOM 686 C CA . ALA A 1 90 ? -6.173 -1.420 -13.011 1.00 91.00 90 ALA A CA 1
ATOM 687 C C . ALA A 1 90 ? -5.559 -2.833 -12.960 1.00 91.00 90 ALA A C 1
ATOM 689 O O . ALA A 1 90 ? -5.306 -3.418 -14.016 1.00 91.00 90 ALA A O 1
ATOM 690 N N . VAL A 1 91 ? -5.254 -3.360 -11.767 1.00 90.94 91 VAL A N 1
ATOM 691 C CA . VAL A 1 91 ? -4.541 -4.639 -11.596 1.00 90.94 91 VAL A CA 1
ATOM 692 C C . VAL A 1 91 ? -5.271 -5.651 -10.723 1.00 90.94 91 VAL A C 1
ATOM 694 O O . VAL A 1 91 ? -4.987 -6.842 -10.842 1.00 90.94 91 VAL A O 1
ATOM 697 N N . LEU A 1 92 ? -6.181 -5.210 -9.855 1.00 87.81 92 LEU A N 1
ATOM 698 C CA . LEU A 1 92 ? -6.973 -6.099 -9.017 1.00 87.81 92 LEU A CA 1
ATOM 699 C C . LEU A 1 92 ? -8.192 -6.596 -9.800 1.00 87.81 92 LEU A C 1
ATOM 701 O O . LEU A 1 92 ? -8.951 -5.794 -10.342 1.00 87.81 92 LEU A O 1
ATOM 705 N N . ALA A 1 93 ? -8.371 -7.915 -9.873 1.00 77.62 93 ALA A N 1
ATOM 706 C CA . ALA A 1 93 ? -9.584 -8.480 -10.451 1.00 77.62 93 ALA A CA 1
ATOM 707 C C . ALA A 1 93 ? -10.777 -8.211 -9.508 1.00 77.62 93 ALA A C 1
ATOM 709 O O . ALA A 1 93 ? -10.586 -8.269 -8.291 1.00 77.62 93 ALA A O 1
ATOM 710 N N . PRO A 1 94 ? -11.987 -7.922 -10.024 1.00 73.00 94 PRO A N 1
ATOM 711 C CA . PRO A 1 94 ? -13.139 -7.566 -9.189 1.00 73.00 94 PRO A CA 1
ATOM 712 C C . PRO A 1 94 ? -13.533 -8.631 -8.157 1.00 73.00 94 PRO A C 1
ATOM 714 O O . PRO A 1 94 ? -14.043 -8.298 -7.097 1.00 73.00 94 PRO A O 1
ATOM 717 N N . ASP A 1 95 ? -13.281 -9.907 -8.449 1.00 75.31 95 ASP A N 1
ATOM 718 C CA . ASP A 1 95 ? -13.524 -11.047 -7.559 1.00 75.31 95 ASP A CA 1
ATOM 719 C C . ASP A 1 95 ? -12.465 -11.213 -6.454 1.00 75.31 95 ASP A C 1
ATOM 721 O O . ASP A 1 95 ? -12.663 -11.990 -5.521 1.00 75.31 95 ASP A O 1
ATOM 725 N N . LEU A 1 96 ? -11.346 -10.488 -6.553 1.00 69.00 96 LEU A N 1
ATOM 726 C CA . LEU A 1 96 ? -10.245 -10.490 -5.585 1.00 69.00 96 LEU A CA 1
ATOM 727 C C . LEU A 1 96 ? -10.212 -9.231 -4.697 1.00 69.00 96 LEU A C 1
ATOM 729 O O . LEU A 1 96 ? -9.321 -9.130 -3.850 1.00 69.00 96 LEU A O 1
ATOM 733 N N . ALA A 1 97 ? -11.121 -8.275 -4.925 1.00 63.38 97 ALA A N 1
ATOM 734 C CA . ALA A 1 97 ? -11.233 -6.997 -4.211 1.00 63.38 97 ALA A CA 1
ATOM 735 C C . ALA A 1 97 ? -12.156 -7.101 -2.992 1.00 63.38 97 ALA A C 1
ATOM 737 O O . ALA A 1 97 ? -11.771 -6.544 -1.937 1.00 63.38 97 ALA A O 1
#

Secondary structure (DSSP, 8-state):
-PPPHHHHHHHHHHHHH-HHHHHHHHHS-GGGHHHHHHHHHHHHHHHHGGGS-S-HHHHHHHHHHHHHHHHHHHTTSPPP--TTHHHHHTTS-GGG-

pLDDT: mean 92.92, std 7.37, range [61.09, 98.44]

Sequence (97 aa):
MTFSPDLAACAALVQRADPDRFLAVMAAPVAARRVLFPLYAMNVEVSRAPWVTAEPMIAEMRLQWWRDALAEIAGGGAVRRHEVVTPLAAVLAPDLA

Foldseek 3Di:
DDDDPLLVVLLVQCCVQPVPLSVVLVPDDPVCSLQSSLVVSLVSQLVCLCPPDPDNVSSVVSNVVSVVQLQCLLVVHDGDDDSNSVSNSVHDDSVRD